Protein AF-A0A0D9V4K3-F1 (afdb_monomer_lite)

Foldseek 3Di:
DPDDPPQQALVVLVVCLVVLLQDLVVLVVVLVVLVVVLVVLVVVLVVLVVVVVVLVVVLVVVLPDDDDPVVNVVVVVVSVVVVVVSVVVNVVSVVSNVRSVSNNVVSVVSSVSNVVVVVCVVCVVVVVVVVVVVVLVVVVVVCVVVVDDDPVVVVVVVVVVVVVVVD

Sequence (167 aa):
MADNPNPLRFRDVIRNAFHLMNNADDARILLAAADQNVRVIDARMEQLATDVGDLRHELHEVMNAPMSEEEREAQRLMFLEILADLDAEHDLCLEQRRRLMNAIVPLIGFAIVAITKRALWRYVPIAFRTFAVGAAGVVIYNESRRGAVPLSRNLLMVLTRLALYFL

pLDDT: mean 77.78, std 14.64, range [33.41, 93.88]

Structure (mmCIF, N/CA/C/O backbone):
data_AF-A0A0D9V4K3-F1
#
_entry.id   AF-A0A0D9V4K3-F1
#
loop_
_atom_site.group_PDB
_atom_site.id
_atom_site.type_symbol
_atom_site.label_atom_id
_atom_site.label_alt_id
_atom_site.label_comp_id
_atom_site.label_asym_id
_atom_site.label_entity_id
_atom_site.label_seq_id
_atom_site.pdbx_PDB_ins_code
_atom_site.Cartn_x
_atom_site.Cartn_y
_atom_site.Cartn_z
_atom_site.occupancy
_atom_site.B_iso_or_equiv
_atom_site.auth_seq_id
_atom_site.auth_comp_id
_atom_site.auth_asym_id
_atom_site.auth_atom_id
_atom_site.pdbx_PDB_model_num
ATOM 1 N N . MET A 1 1 ? -16.855 -12.920 1.790 1.00 33.41 1 MET A N 1
ATOM 2 C CA . MET A 1 1 ? -15.424 -13.280 1.871 1.00 33.41 1 MET A CA 1
ATOM 3 C C . MET A 1 1 ? -14.762 -12.822 0.586 1.00 33.41 1 MET A C 1
ATOM 5 O O . MET A 1 1 ? -14.780 -13.552 -0.394 1.00 33.41 1 MET A O 1
ATOM 9 N N . ALA A 1 2 ? -14.318 -11.566 0.550 1.00 35.69 2 ALA A N 1
ATOM 10 C CA . ALA A 1 2 ? -13.529 -11.068 -0.567 1.00 35.69 2 ALA A CA 1
ATOM 11 C C . ALA A 1 2 ? -12.110 -11.625 -0.420 1.00 35.69 2 ALA A C 1
ATOM 13 O O . ALA A 1 2 ? -11.536 -11.587 0.668 1.00 35.69 2 ALA A O 1
ATOM 14 N N . ASP A 1 3 ? -11.629 -12.204 -1.511 1.00 40.25 3 ASP A N 1
ATOM 15 C CA . ASP A 1 3 ? -10.287 -12.724 -1.728 1.00 40.25 3 ASP A CA 1
ATOM 16 C C . ASP A 1 3 ? -9.259 -11.723 -1.180 1.00 40.25 3 ASP A C 1
ATOM 18 O O . ASP A 1 3 ? -9.184 -10.592 -1.655 1.00 40.25 3 ASP A O 1
ATOM 22 N N . ASN A 1 4 ? -8.544 -12.087 -0.114 1.00 38.19 4 ASN A N 1
ATOM 23 C CA . ASN A 1 4 ? -7.485 -11.255 0.449 1.00 38.19 4 ASN A CA 1
ATOM 24 C C . ASN A 1 4 ? -6.302 -11.346 -0.527 1.00 38.19 4 ASN A C 1
ATOM 26 O O . ASN A 1 4 ? -5.683 -12.415 -0.595 1.00 38.19 4 ASN A O 1
ATOM 30 N N . PRO A 1 5 ? -5.995 -10.297 -1.317 1.00 47.69 5 PRO A N 1
ATOM 31 C CA . PRO A 1 5 ? -4.868 -10.332 -2.230 1.00 47.69 5 PRO A CA 1
ATOM 32 C C . PRO A 1 5 ? -3.615 -10.485 -1.378 1.00 47.69 5 PRO A C 1
ATOM 34 O O . PRO A 1 5 ? -3.217 -9.568 -0.665 1.00 47.69 5 PRO A O 1
ATOM 37 N N . ASN A 1 6 ? -3.049 -11.690 -1.423 1.00 53.22 6 ASN A N 1
ATOM 38 C CA . ASN A 1 6 ? -1.893 -12.137 -0.658 1.00 53.22 6 ASN A CA 1
ATOM 39 C C . ASN A 1 6 ? -0.931 -10.957 -0.396 1.00 53.22 6 ASN A C 1
ATOM 41 O O . ASN A 1 6 ? -0.366 -10.425 -1.359 1.00 53.22 6 ASN A O 1
ATOM 45 N N . PRO A 1 7 ? -0.805 -10.467 0.855 1.00 59.59 7 PRO A N 1
ATOM 46 C CA . PRO A 1 7 ? -0.199 -9.169 1.106 1.00 59.59 7 PRO A CA 1
ATOM 47 C C . PRO A 1 7 ? 1.246 -9.203 0.631 1.00 59.59 7 PRO A C 1
ATOM 49 O O . PRO A 1 7 ? 2.024 -10.046 1.076 1.00 59.59 7 PRO A O 1
ATOM 52 N N . LEU A 1 8 ? 1.590 -8.301 -0.289 1.00 69.38 8 LEU A N 1
ATOM 53 C CA . LEU A 1 8 ? 2.918 -8.184 -0.884 1.00 69.38 8 LEU A CA 1
ATOM 54 C C . LEU A 1 8 ? 3.968 -8.059 0.231 1.00 69.38 8 LEU A C 1
ATOM 56 O O . LEU A 1 8 ? 4.113 -7.011 0.862 1.00 69.38 8 LEU A O 1
ATOM 60 N N . ARG A 1 9 ? 4.687 -9.151 0.517 1.00 76.88 9 ARG A N 1
ATOM 61 C CA . ARG A 1 9 ? 5.696 -9.165 1.580 1.00 76.88 9 ARG A CA 1
ATOM 62 C C . ARG A 1 9 ? 7.020 -8.681 1.025 1.00 76.88 9 ARG A C 1
ATOM 64 O O . ARG A 1 9 ? 7.482 -9.154 -0.011 1.00 76.88 9 ARG A O 1
ATOM 71 N N . PHE A 1 10 ? 7.699 -7.837 1.796 1.00 75.25 10 PHE A N 1
ATOM 72 C CA . PHE A 1 10 ? 9.056 -7.378 1.492 1.00 75.25 10 PHE A CA 1
ATOM 73 C C . PHE A 1 10 ? 9.999 -8.531 1.107 1.00 75.25 10 PHE A C 1
ATOM 75 O O . PHE A 1 10 ? 10.721 -8.450 0.118 1.00 75.25 10 PHE A O 1
ATOM 82 N N . ARG A 1 11 ? 9.940 -9.656 1.834 1.00 76.56 11 ARG A N 1
ATOM 83 C CA . ARG A 1 11 ? 10.768 -10.840 1.554 1.00 76.56 11 ARG A CA 1
ATOM 84 C C . ARG A 1 11 ? 10.544 -11.409 0.150 1.00 76.56 11 ARG A C 1
ATOM 86 O O . ARG A 1 11 ? 11.508 -11.851 -0.470 1.00 76.56 11 ARG A O 1
ATOM 93 N N . ASP A 1 12 ? 9.310 -11.403 -0.338 1.00 79.38 12 ASP A N 1
ATOM 94 C CA . ASP A 1 12 ? 8.964 -11.959 -1.648 1.00 79.38 12 ASP A CA 1
ATOM 95 C C . ASP A 1 12 ? 9.400 -11.014 -2.775 1.00 79.38 12 ASP A C 1
ATOM 97 O O . ASP A 1 12 ? 9.929 -11.468 -3.790 1.00 79.38 12 ASP A O 1
ATOM 101 N N . VAL A 1 13 ? 9.307 -9.697 -2.547 1.00 80.31 13 VAL A N 1
ATOM 102 C CA . VAL A 1 13 ? 9.856 -8.667 -3.449 1.00 80.31 13 VAL A CA 1
ATOM 103 C C . VAL A 1 13 ? 11.368 -8.820 -3.598 1.00 80.31 13 VAL A C 1
ATOM 105 O O . VAL A 1 13 ? 11.882 -8.829 -4.714 1.00 80.31 13 VAL A O 1
ATOM 108 N N . ILE A 1 14 ? 12.086 -9.001 -2.486 1.00 80.19 14 ILE A N 1
ATOM 109 C CA . ILE A 1 14 ? 13.540 -9.199 -2.507 1.00 80.19 14 ILE A CA 1
ATOM 110 C C . ILE A 1 14 ? 13.918 -10.540 -3.144 1.00 80.19 14 ILE A C 1
ATOM 112 O O . ILE A 1 14 ? 14.840 -10.589 -3.955 1.00 80.19 14 ILE A O 1
ATOM 116 N N . ARG A 1 15 ? 13.197 -11.626 -2.835 1.00 84.19 15 ARG A N 1
ATOM 117 C CA . ARG A 1 15 ? 13.443 -12.947 -3.441 1.00 84.19 15 ARG A CA 1
ATOM 118 C C . ARG A 1 15 ? 13.348 -12.894 -4.966 1.00 84.19 15 ARG A C 1
ATOM 120 O O . ARG A 1 15 ? 14.161 -13.511 -5.647 1.00 84.19 15 ARG A O 1
ATOM 127 N N . ASN A 1 16 ? 12.390 -12.132 -5.487 1.00 84.31 16 ASN A N 1
ATOM 128 C CA . ASN A 1 16 ? 12.142 -12.012 -6.920 1.00 84.31 16 ASN A CA 1
ATOM 129 C C . ASN A 1 16 ? 12.853 -10.810 -7.563 1.00 84.31 16 ASN A C 1
ATOM 131 O O . ASN A 1 16 ? 12.605 -10.519 -8.732 1.00 84.31 16 ASN A O 1
ATOM 135 N N . ALA A 1 17 ? 13.759 -10.131 -6.848 1.00 80.75 17 ALA A N 1
ATOM 136 C CA . ALA A 1 17 ? 14.413 -8.902 -7.301 1.00 80.75 17 ALA A CA 1
ATOM 137 C C . ALA A 1 17 ? 15.017 -9.026 -8.708 1.00 80.75 17 ALA A C 1
ATOM 139 O O . ALA A 1 17 ? 14.752 -8.197 -9.575 1.00 80.75 17 ALA A O 1
ATOM 140 N N . PHE A 1 18 ? 15.768 -10.100 -8.974 1.00 80.81 18 PHE A N 1
ATOM 141 C CA . PHE A 1 18 ? 16.391 -10.315 -10.283 1.00 80.81 18 PHE A CA 1
ATOM 142 C C . PHE A 1 18 ? 15.359 -10.471 -11.407 1.00 80.81 18 PHE A C 1
ATOM 144 O O . PHE A 1 18 ? 15.551 -9.947 -12.501 1.00 80.81 18 PHE A O 1
ATOM 151 N N . HIS A 1 19 ? 14.248 -11.160 -11.145 1.00 84.94 19 HIS A N 1
ATOM 152 C CA . HIS A 1 19 ? 13.162 -11.304 -12.113 1.00 84.94 19 HIS A CA 1
ATOM 153 C C . HIS A 1 19 ? 12.507 -9.950 -12.404 1.00 84.94 19 HIS A C 1
ATOM 155 O O . HIS A 1 19 ? 12.379 -9.553 -13.560 1.00 84.94 19 HIS A O 1
ATOM 161 N N . LEU A 1 20 ? 12.184 -9.195 -11.353 1.00 83.94 20 LEU A N 1
ATOM 162 C CA . LEU A 1 20 ? 11.525 -7.891 -11.449 1.00 83.94 20 LEU A CA 1
ATOM 163 C C . LEU A 1 20 ? 12.401 -6.835 -12.133 1.00 83.94 20 LEU A C 1
ATOM 165 O O . LEU A 1 20 ? 11.903 -6.032 -12.913 1.00 83.94 20 LEU A O 1
ATOM 169 N N . MET A 1 21 ? 13.716 -6.870 -11.914 1.00 81.81 21 MET A N 1
ATOM 170 C CA . MET A 1 21 ? 14.673 -6.004 -12.616 1.00 81.81 21 MET A CA 1
ATOM 171 C C . MET A 1 21 ? 14.799 -6.328 -14.111 1.00 81.81 21 MET A C 1
ATOM 173 O O . MET A 1 21 ? 15.287 -5.500 -14.881 1.00 81.81 21 MET A O 1
ATOM 177 N N . ASN A 1 22 ? 14.406 -7.532 -14.530 1.00 81.44 22 ASN A N 1
ATOM 178 C CA . ASN A 1 22 ? 14.450 -7.958 -15.925 1.00 81.44 22 ASN A CA 1
ATOM 179 C C . ASN A 1 22 ? 13.090 -7.851 -16.623 1.00 81.44 22 ASN A C 1
ATOM 181 O O . ASN A 1 22 ? 13.064 -7.726 -17.847 1.00 81.44 22 ASN A O 1
ATOM 185 N N . ASN A 1 23 ? 11.986 -7.846 -15.870 1.00 85.00 23 ASN A N 1
ATOM 186 C CA . ASN A 1 23 ? 10.638 -7.713 -16.404 1.00 85.00 23 ASN A CA 1
ATOM 187 C C . ASN A 1 23 ? 9.910 -6.489 -15.826 1.00 85.00 23 ASN A C 1
ATOM 189 O O . ASN A 1 23 ? 9.331 -6.523 -14.740 1.00 85.00 23 ASN A O 1
ATOM 193 N N . ALA A 1 24 ? 9.913 -5.401 -16.601 1.00 81.75 24 ALA A N 1
ATOM 194 C CA . ALA A 1 24 ? 9.256 -4.150 -16.228 1.00 81.75 24 ALA A CA 1
ATOM 195 C C . ALA A 1 24 ? 7.728 -4.282 -16.109 1.00 81.75 24 ALA A C 1
ATOM 197 O O . ALA A 1 24 ? 7.110 -3.517 -15.370 1.00 81.75 24 ALA A O 1
ATOM 198 N N . ASP A 1 25 ? 7.123 -5.221 -16.839 1.00 84.56 25 ASP A N 1
ATOM 199 C CA . ASP A 1 25 ? 5.672 -5.392 -16.857 1.00 84.56 25 ASP A CA 1
ATOM 200 C C . ASP A 1 25 ? 5.198 -6.092 -15.569 1.00 84.56 25 ASP A C 1
ATOM 202 O O . ASP A 1 25 ? 4.254 -5.622 -14.935 1.00 84.56 25 ASP A O 1
ATOM 206 N N . ASP A 1 26 ? 5.941 -7.084 -15.070 1.00 84.69 26 ASP A N 1
ATOM 207 C CA . ASP A 1 26 ? 5.655 -7.709 -13.767 1.00 84.69 26 ASP A CA 1
ATOM 208 C C . ASP A 1 26 ? 5.844 -6.736 -12.602 1.00 84.69 26 ASP A C 1
ATOM 210 O O . ASP A 1 26 ? 5.031 -6.694 -11.678 1.00 84.69 26 ASP A O 1
ATOM 214 N N . ALA A 1 27 ? 6.898 -5.913 -12.650 1.00 81.56 27 ALA A N 1
ATOM 215 C CA . ALA A 1 27 ? 7.117 -4.884 -11.639 1.00 81.56 27 ALA A CA 1
ATOM 216 C C . ALA A 1 27 ? 5.952 -3.877 -11.607 1.00 81.56 27 ALA A C 1
ATOM 218 O O . ALA A 1 27 ? 5.500 -3.489 -10.532 1.00 81.56 27 ALA A O 1
ATOM 219 N N . ARG A 1 28 ? 5.406 -3.498 -12.771 1.00 82.69 28 ARG A N 1
ATOM 220 C CA . ARG A 1 28 ? 4.216 -2.634 -12.858 1.00 82.69 28 ARG A CA 1
ATOM 221 C C . ARG A 1 28 ? 2.965 -3.291 -12.289 1.00 82.69 28 ARG A C 1
ATOM 223 O O . ARG A 1 28 ? 2.236 -2.626 -11.560 1.00 82.69 28 ARG A O 1
ATOM 230 N N . ILE A 1 29 ? 2.724 -4.565 -12.598 1.00 86.25 29 ILE A N 1
ATOM 231 C CA . ILE A 1 29 ? 1.570 -5.310 -12.075 1.00 86.25 29 ILE A CA 1
ATOM 232 C C . ILE A 1 29 ? 1.626 -5.364 -10.545 1.00 86.25 29 ILE A C 1
ATOM 234 O O . ILE A 1 29 ? 0.636 -5.062 -9.881 1.00 86.25 29 ILE A O 1
ATOM 238 N N . LEU A 1 30 ? 2.795 -5.673 -9.974 1.00 85.56 30 LEU A N 1
ATOM 239 C CA . LEU A 1 30 ? 2.961 -5.708 -8.521 1.00 85.56 30 LEU A CA 1
ATOM 240 C C . LEU A 1 30 ? 2.832 -4.323 -7.874 1.00 85.56 30 LEU A C 1
ATOM 242 O O . LEU A 1 30 ? 2.256 -4.229 -6.794 1.00 85.56 30 LEU A O 1
ATOM 246 N N . LEU A 1 31 ? 3.317 -3.250 -8.515 1.00 85.50 31 LEU A N 1
ATOM 247 C CA . LEU A 1 31 ? 3.091 -1.881 -8.031 1.00 85.50 31 LEU A CA 1
ATOM 248 C C . LEU A 1 31 ? 1.602 -1.516 -8.029 1.00 85.50 31 LEU A C 1
ATOM 250 O O . LEU A 1 31 ? 1.136 -0.915 -7.068 1.00 85.50 31 LEU A O 1
ATOM 254 N N . ALA A 1 32 ? 0.855 -1.890 -9.070 1.00 86.31 32 ALA A N 1
ATOM 255 C CA . ALA A 1 32 ? -0.580 -1.619 -9.149 1.00 86.31 32 ALA A CA 1
ATOM 256 C C . ALA A 1 32 ? -1.367 -2.380 -8.069 1.00 86.31 32 ALA A C 1
ATOM 258 O O . ALA A 1 32 ? -2.230 -1.803 -7.412 1.00 86.31 32 ALA A O 1
ATOM 259 N N . ALA A 1 33 ? -1.024 -3.650 -7.833 1.00 85.44 33 ALA A N 1
ATOM 260 C CA . ALA A 1 33 ? -1.602 -4.429 -6.741 1.00 85.44 33 ALA A CA 1
ATOM 261 C C . ALA A 1 33 ? -1.252 -3.832 -5.366 1.00 85.44 33 ALA A C 1
ATOM 263 O O . ALA A 1 33 ? -2.099 -3.763 -4.478 1.00 85.44 33 ALA A O 1
ATOM 264 N N . ALA A 1 34 ? -0.014 -3.359 -5.191 1.00 85.31 34 ALA A N 1
ATOM 265 C CA . ALA A 1 34 ? 0.400 -2.696 -3.963 1.00 85.31 34 ALA A CA 1
ATOM 266 C C . ALA A 1 34 ? -0.368 -1.383 -3.724 1.00 85.31 34 ALA A C 1
ATOM 268 O O . ALA A 1 34 ? -0.821 -1.161 -2.605 1.00 85.31 34 ALA A O 1
ATOM 269 N N . ASP A 1 35 ? -0.569 -0.557 -4.758 1.00 86.69 35 ASP A N 1
ATOM 270 C CA . ASP A 1 35 ? -1.384 0.668 -4.683 1.00 86.69 35 ASP A CA 1
ATOM 271 C C . ASP A 1 35 ? -2.828 0.356 -4.274 1.00 86.69 35 ASP A C 1
ATOM 273 O O . ASP A 1 35 ? -3.373 0.983 -3.367 1.00 86.69 35 ASP A O 1
ATOM 277 N N . GLN A 1 36 ? -3.431 -0.671 -4.879 1.00 88.25 36 GLN A N 1
ATOM 278 C CA . GLN A 1 36 ? -4.772 -1.115 -4.507 1.00 88.25 36 GLN A CA 1
ATOM 279 C C . GLN A 1 36 ? -4.841 -1.539 -3.035 1.00 88.25 36 GLN A C 1
ATOM 281 O O . GLN A 1 36 ? -5.769 -1.144 -2.331 1.00 88.25 36 GLN A O 1
ATOM 286 N N . ASN A 1 37 ? -3.853 -2.290 -2.546 1.00 85.75 37 ASN A N 1
ATOM 287 C CA . ASN A 1 37 ? -3.823 -2.710 -1.147 1.00 85.75 37 ASN A CA 1
ATOM 288 C C . ASN A 1 37 ? -3.653 -1.528 -0.185 1.00 85.75 37 ASN A C 1
ATOM 290 O O . ASN A 1 37 ? -4.285 -1.519 0.869 1.00 85.75 37 ASN A O 1
ATOM 294 N N . VAL A 1 38 ? -2.852 -0.516 -0.542 1.00 87.31 38 VAL A N 1
ATOM 295 C CA . VAL A 1 38 ? -2.757 0.724 0.246 1.00 87.31 38 VAL A CA 1
ATOM 296 C C . VAL A 1 38 ? -4.121 1.403 0.331 1.00 87.31 38 VAL A C 1
ATOM 298 O O . VAL A 1 38 ? -4.549 1.734 1.430 1.00 87.31 38 VAL A O 1
ATOM 301 N N . ARG A 1 39 ? -4.849 1.527 -0.787 1.00 88.94 39 ARG A N 1
ATOM 302 C CA . ARG A 1 39 ? -6.194 2.132 -0.793 1.00 88.94 39 ARG A CA 1
ATOM 303 C C . ARG A 1 39 ? -7.196 1.373 0.068 1.00 88.94 39 ARG A C 1
ATOM 305 O O . ARG A 1 39 ? -8.021 1.999 0.720 1.00 88.94 39 ARG A O 1
ATOM 312 N N . VAL A 1 40 ? -7.136 0.041 0.074 1.00 90.44 40 VAL A N 1
ATOM 313 C CA . VAL A 1 40 ? -7.999 -0.786 0.934 1.00 90.44 40 VAL A CA 1
ATOM 314 C C . VAL A 1 40 ? -7.695 -0.531 2.411 1.00 90.44 40 VAL A C 1
ATOM 316 O O . VAL A 1 40 ? -8.624 -0.372 3.198 1.00 90.44 40 VAL A O 1
ATOM 319 N N . ILE A 1 41 ? -6.415 -0.450 2.788 1.00 89.06 41 ILE A N 1
ATOM 320 C CA . ILE A 1 41 ? -6.020 -0.154 4.172 1.00 89.06 41 ILE A CA 1
ATOM 321 C C . ILE A 1 41 ? -6.424 1.273 4.560 1.00 89.06 41 ILE A C 1
ATOM 323 O O . ILE A 1 41 ? -6.967 1.473 5.642 1.00 89.06 41 ILE A O 1
ATOM 327 N N . ASP A 1 42 ? -6.207 2.253 3.681 1.00 89.31 42 ASP A N 1
ATOM 328 C CA . ASP A 1 42 ? -6.600 3.644 3.922 1.00 89.31 42 ASP A CA 1
ATOM 329 C C . ASP A 1 42 ? -8.128 3.763 4.100 1.00 89.31 42 ASP A C 1
ATOM 331 O O . ASP A 1 42 ? -8.580 4.400 5.049 1.00 89.31 42 ASP A O 1
ATOM 335 N N . ALA A 1 43 ? -8.924 3.061 3.283 1.00 92.12 43 ALA A N 1
ATOM 336 C CA . ALA A 1 43 ? -10.378 2.998 3.446 1.00 92.12 43 ALA A CA 1
ATOM 337 C C . ALA A 1 43 ? -10.801 2.320 4.762 1.00 92.12 43 ALA A C 1
ATOM 339 O O . ALA A 1 43 ? -11.752 2.763 5.403 1.00 92.12 43 ALA A O 1
ATOM 340 N N . ARG A 1 44 ? -10.097 1.265 5.204 1.00 91.50 44 ARG A N 1
ATOM 341 C CA . ARG A 1 44 ? -10.375 0.627 6.503 1.00 91.50 44 ARG A CA 1
ATOM 342 C C . ARG A 1 44 ? -10.048 1.559 7.669 1.00 91.50 44 ARG A C 1
ATOM 344 O O . ARG A 1 44 ? -10.817 1.612 8.620 1.00 91.50 44 ARG A O 1
ATOM 351 N N . MET A 1 45 ? -8.954 2.317 7.594 1.00 89.62 45 MET A N 1
ATOM 352 C CA . MET A 1 45 ? -8.621 3.321 8.612 1.00 89.62 45 MET A CA 1
ATOM 353 C C . MET A 1 45 ? -9.664 4.446 8.677 1.00 89.62 45 MET A C 1
ATOM 355 O O . MET A 1 45 ? -9.985 4.906 9.768 1.00 89.62 45 MET A O 1
ATOM 359 N N . GLU A 1 46 ? -10.214 4.869 7.537 1.00 92.88 46 GLU A N 1
ATOM 360 C CA . GLU A 1 46 ? -11.301 5.858 7.484 1.00 92.88 46 GLU A CA 1
ATOM 361 C C . GLU A 1 46 ? -12.607 5.319 8.091 1.00 92.88 46 GLU A C 1
ATOM 363 O O . GLU A 1 46 ? -13.283 6.026 8.841 1.00 92.88 46 GLU A O 1
ATOM 368 N N . GLN A 1 47 ? -12.931 4.047 7.836 1.00 93.50 47 GLN A N 1
ATOM 369 C CA . GLN A 1 47 ? -14.048 3.367 8.499 1.00 93.50 47 GLN A CA 1
ATOM 370 C C . GLN A 1 47 ? -13.847 3.308 10.012 1.00 93.50 47 GLN A C 1
ATOM 372 O O . GLN A 1 47 ? -14.723 3.744 10.743 1.00 93.50 47 GLN A O 1
ATOM 377 N N . LEU A 1 48 ? -12.674 2.876 10.485 1.00 92.56 48 LEU A N 1
ATOM 378 C CA . LEU A 1 48 ? -12.368 2.834 11.919 1.00 92.56 48 LEU A CA 1
ATOM 379 C C . LEU A 1 48 ? -12.492 4.213 12.580 1.00 92.56 48 LEU A C 1
ATOM 381 O O . LEU A 1 48 ? -13.012 4.326 13.685 1.00 92.56 48 LEU A O 1
ATOM 385 N N . ALA A 1 49 ? -12.055 5.278 11.903 1.00 90.12 49 ALA A N 1
ATOM 386 C CA . ALA A 1 49 ? -12.215 6.639 12.412 1.00 90.12 49 ALA A CA 1
ATOM 387 C C . ALA A 1 49 ? -13.695 7.050 12.528 1.00 90.12 49 ALA A C 1
ATOM 389 O O . ALA A 1 49 ? -14.058 7.779 13.453 1.00 90.12 49 ALA A O 1
ATOM 390 N N . THR A 1 50 ? -14.536 6.571 11.607 1.00 93.88 50 THR A N 1
ATOM 391 C CA . THR A 1 50 ? -15.992 6.770 11.636 1.00 93.88 50 THR A CA 1
ATOM 392 C C . THR A 1 50 ? -16.616 5.980 12.783 1.00 93.88 50 THR A C 1
ATOM 394 O O . THR A 1 50 ? -17.310 6.572 13.602 1.00 93.88 50 THR A O 1
ATOM 397 N N . ASP A 1 51 ? -16.278 4.695 12.912 1.00 91.19 51 ASP A N 1
ATOM 398 C CA . ASP A 1 51 ? -16.771 3.804 13.967 1.00 91.19 51 ASP A CA 1
ATOM 399 C C . ASP A 1 51 ? -16.442 4.362 15.363 1.00 91.19 51 ASP A C 1
ATOM 401 O O . ASP A 1 51 ? -17.300 4.403 16.241 1.00 91.19 51 ASP A O 1
ATOM 405 N N . VAL A 1 52 ? -15.225 4.882 15.568 1.00 90.81 52 VAL A N 1
ATOM 406 C CA . VAL A 1 52 ? -14.835 5.562 16.818 1.00 90.81 52 VAL A CA 1
ATOM 407 C C . VAL A 1 52 ? -15.666 6.828 17.058 1.00 90.81 52 VAL A C 1
ATOM 409 O O . VAL A 1 52 ? -16.025 7.131 18.199 1.00 90.81 52 VAL A O 1
ATOM 412 N N . GLY A 1 53 ? -15.956 7.590 16.001 1.00 90.00 53 GLY A N 1
ATOM 413 C CA . GLY A 1 53 ? -16.801 8.781 16.067 1.00 90.00 53 GLY A CA 1
ATOM 414 C C . GLY A 1 53 ? -18.230 8.452 16.498 1.00 90.00 5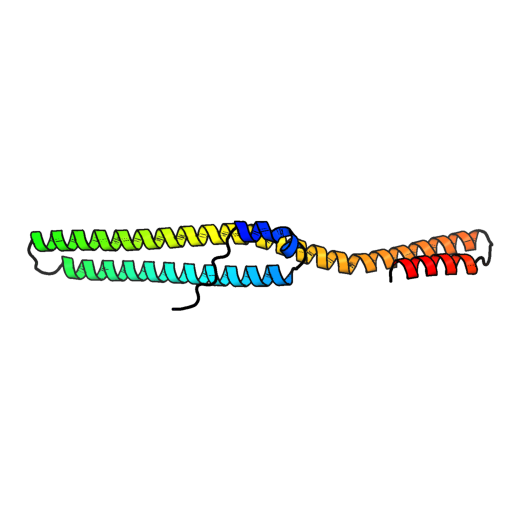3 GLY A C 1
ATOM 415 O O . GLY A 1 53 ? -18.738 9.072 17.437 1.00 90.00 53 GLY A O 1
ATOM 416 N N . ASP A 1 54 ? -18.829 7.447 15.864 1.00 91.25 54 ASP A N 1
ATOM 417 C CA . ASP A 1 54 ? -20.181 6.964 16.146 1.00 91.25 54 ASP A CA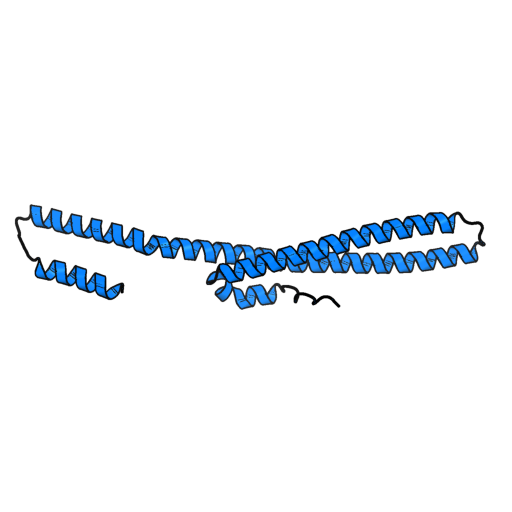 1
ATOM 418 C C . ASP A 1 54 ? -20.273 6.388 17.560 1.00 91.25 54 ASP A C 1
ATOM 420 O O . ASP A 1 54 ? -21.140 6.792 18.335 1.00 91.25 54 ASP A O 1
ATOM 424 N N . LEU A 1 55 ? -19.311 5.548 17.954 1.00 89.94 55 LEU A N 1
ATOM 425 C CA . LEU A 1 55 ? -19.239 4.983 19.299 1.00 89.94 55 LEU A CA 1
ATOM 426 C C . LEU A 1 55 ? -19.145 6.097 20.353 1.00 89.94 55 LEU A C 1
ATOM 428 O O . LEU A 1 55 ? -19.854 6.089 21.357 1.00 89.94 55 LEU A O 1
ATOM 432 N N . ARG A 1 56 ? -18.296 7.108 20.127 1.00 88.88 56 ARG A N 1
ATOM 433 C CA . ARG A 1 56 ? -18.162 8.254 21.039 1.00 88.88 56 ARG A CA 1
ATOM 434 C C . ARG A 1 56 ? -19.449 9.073 21.133 1.00 88.88 56 ARG A C 1
ATOM 436 O O . ARG A 1 56 ? -19.736 9.612 22.205 1.00 88.88 56 ARG A O 1
ATOM 443 N N . HIS A 1 57 ? -20.190 9.196 20.035 1.00 91.12 57 HIS A N 1
ATOM 444 C CA . HIS A 1 57 ? -21.488 9.856 20.026 1.00 91.12 57 HIS A CA 1
ATOM 445 C C . HIS A 1 57 ? -22.518 9.057 20.833 1.00 91.12 57 HIS A C 1
ATOM 447 O O . HIS A 1 57 ? -23.127 9.617 21.743 1.00 91.12 57 HIS A O 1
ATOM 453 N N . GLU A 1 58 ? -22.621 7.750 20.592 1.00 88.81 58 GLU A N 1
ATOM 454 C CA . GLU A 1 58 ? -23.507 6.843 21.327 1.00 88.81 58 GLU A CA 1
ATOM 455 C C . GLU A 1 58 ? -23.192 6.843 22.828 1.00 88.81 58 GLU A C 1
ATOM 457 O O . GLU A 1 58 ? -24.088 7.011 23.653 1.00 88.81 58 GLU A O 1
ATOM 462 N N . LEU A 1 59 ? -21.911 6.776 23.207 1.00 87.19 59 LEU A N 1
ATOM 463 C CA . LEU A 1 59 ? -21.509 6.902 24.608 1.00 87.19 59 LEU A CA 1
ATOM 464 C C . LEU A 1 59 ? -21.982 8.222 25.209 1.00 87.19 59 LEU A C 1
ATOM 466 O O . LEU A 1 59 ? -22.423 8.245 26.354 1.00 87.19 59 LEU A O 1
ATOM 470 N N . HIS A 1 60 ? -21.856 9.330 24.481 1.00 88.38 60 HIS A N 1
ATOM 471 C CA . HIS A 1 60 ? -22.296 10.620 24.993 1.00 88.38 60 HIS A CA 1
ATOM 472 C C . HIS A 1 60 ? -23.803 10.627 25.272 1.00 88.38 60 HIS A C 1
ATOM 474 O O . HIS A 1 60 ? -24.219 11.122 26.318 1.00 88.38 60 HIS A O 1
ATOM 480 N N . GLU A 1 61 ? -24.614 10.051 24.384 1.00 89.56 61 GLU A N 1
ATOM 481 C CA . GLU A 1 61 ? -26.058 9.917 24.599 1.00 89.56 61 GLU A CA 1
ATOM 482 C C . GLU A 1 61 ? -26.375 9.030 25.807 1.00 89.56 61 GLU A C 1
ATOM 484 O O . GLU A 1 61 ? -27.141 9.423 26.688 1.00 89.56 61 GLU A O 1
ATOM 489 N N . VAL A 1 62 ? -25.725 7.869 25.887 1.00 87.31 62 VAL A N 1
ATOM 490 C CA . VAL A 1 62 ? -25.935 6.879 26.944 1.00 87.31 62 VAL A CA 1
ATOM 491 C C . VAL A 1 62 ? -25.505 7.417 28.316 1.00 87.31 62 VAL A C 1
ATOM 493 O O . VAL A 1 62 ? -26.248 7.302 29.287 1.00 87.31 62 VAL A O 1
ATOM 496 N N . MET A 1 63 ? -24.353 8.084 28.404 1.00 85.44 63 MET A N 1
ATOM 497 C CA . MET A 1 63 ? -23.830 8.647 29.657 1.00 85.44 63 MET A CA 1
ATOM 498 C C . MET A 1 63 ? -24.655 9.827 30.187 1.00 85.44 63 MET A C 1
ATOM 500 O O . MET A 1 63 ? -24.598 10.122 31.383 1.00 85.44 63 MET A O 1
ATOM 504 N N . ASN A 1 64 ? -25.400 10.509 29.312 1.00 87.38 64 ASN A N 1
ATOM 505 C CA . ASN A 1 64 ? -26.308 11.595 29.681 1.00 87.38 64 ASN A CA 1
ATOM 506 C C . ASN A 1 64 ? -27.710 11.095 30.074 1.00 87.38 64 ASN A C 1
ATOM 508 O O . ASN A 1 64 ? -28.523 11.886 30.563 1.00 87.38 64 ASN A O 1
ATOM 512 N N . ALA A 1 65 ? -28.014 9.810 29.874 1.00 87.94 65 ALA A N 1
ATOM 513 C CA . ALA A 1 65 ? -29.274 9.222 30.302 1.00 87.94 65 ALA A CA 1
ATOM 514 C C . ALA A 1 65 ? -29.338 9.094 31.840 1.00 87.94 65 ALA A C 1
ATOM 516 O O . ALA A 1 65 ? -28.312 8.930 32.511 1.00 87.94 65 ALA A O 1
ATOM 517 N N . PRO A 1 66 ? -30.540 9.166 32.442 1.00 87.00 66 PRO A N 1
ATOM 518 C CA . PRO A 1 66 ? -30.697 8.937 33.871 1.00 87.00 66 PRO A CA 1
ATOM 519 C C . PRO A 1 66 ? -30.391 7.471 34.195 1.00 87.00 66 PRO A C 1
ATOM 521 O O . PRO A 1 66 ? -31.130 6.573 33.799 1.00 87.00 66 PRO A O 1
ATOM 524 N N . MET A 1 67 ? -29.305 7.246 34.929 1.00 90.88 67 MET A N 1
ATOM 525 C CA . MET A 1 67 ? -28.821 5.915 35.289 1.00 90.88 67 MET A CA 1
ATOM 526 C C . MET A 1 67 ? -28.135 5.911 36.657 1.00 90.88 67 MET A C 1
ATOM 528 O O . MET A 1 67 ? -27.657 6.955 37.126 1.00 90.88 67 MET A O 1
ATOM 532 N N . SER A 1 68 ? -28.084 4.737 37.287 1.00 92.31 68 SER A N 1
ATOM 533 C CA . SER A 1 68 ? -27.355 4.540 38.541 1.00 92.31 68 SER A CA 1
ATOM 534 C C . SER A 1 68 ? -25.838 4.610 38.330 1.00 92.31 68 SER A C 1
ATOM 536 O O . SER A 1 68 ? -25.329 4.504 37.213 1.00 92.31 68 SER A O 1
ATOM 538 N N . GLU A 1 69 ? -25.094 4.830 39.412 1.00 88.50 69 GLU A N 1
ATOM 539 C CA . GLU A 1 69 ? -23.633 4.939 39.358 1.00 88.50 69 GLU A CA 1
ATOM 540 C C . GLU A 1 69 ? -22.968 3.608 38.970 1.00 88.50 69 GLU A C 1
ATOM 542 O O . GLU A 1 69 ? -22.056 3.606 38.147 1.00 88.50 69 GLU A O 1
ATOM 547 N N . GLU A 1 70 ? -23.504 2.479 39.446 1.00 90.56 70 GLU A N 1
ATOM 548 C CA . GLU A 1 70 ? -23.036 1.133 39.083 1.00 90.56 70 GLU A CA 1
ATOM 549 C C . GLU A 1 70 ? -23.241 0.833 37.588 1.00 90.56 70 GLU A C 1
ATOM 551 O O . GLU A 1 70 ? -22.332 0.342 36.917 1.00 90.56 70 GLU A O 1
ATOM 556 N N . GLU A 1 71 ? -24.405 1.182 37.027 1.00 88.81 71 GLU A N 1
ATOM 557 C CA . GLU A 1 71 ? -24.675 1.021 35.590 1.00 88.81 71 GLU A CA 1
ATOM 558 C C . GLU A 1 71 ? -23.751 1.906 34.743 1.00 88.81 71 GLU A C 1
ATOM 560 O O . GLU A 1 71 ? -23.283 1.487 33.682 1.00 88.81 71 GLU A O 1
ATOM 565 N N . ARG A 1 72 ? -23.455 3.122 35.221 1.00 88.31 72 ARG A N 1
ATOM 566 C CA . ARG A 1 72 ? -22.555 4.061 34.543 1.00 88.31 72 ARG A CA 1
ATOM 567 C C . ARG A 1 72 ? -21.123 3.536 34.508 1.00 88.31 72 ARG A C 1
ATOM 569 O O . ARG A 1 72 ? -20.457 3.632 33.478 1.00 88.31 72 ARG A O 1
ATOM 576 N N . GLU A 1 73 ? -20.639 2.978 35.613 1.00 89.12 73 GLU A N 1
ATOM 577 C CA . GLU A 1 73 ? -19.312 2.361 35.669 1.00 89.12 73 GLU A CA 1
ATOM 578 C C . GLU A 1 73 ? -19.223 1.114 34.783 1.00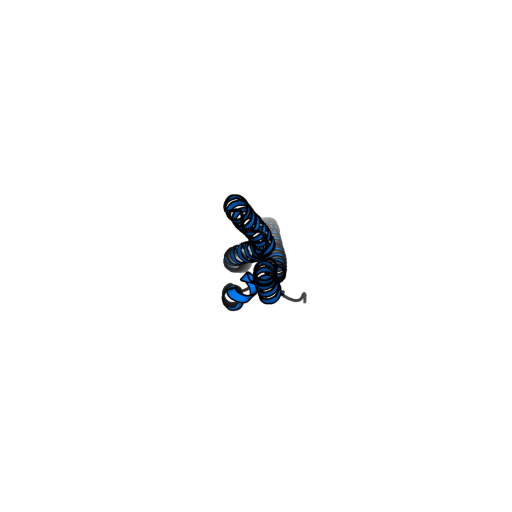 89.12 73 GLU A C 1
ATOM 580 O O . GLU A 1 73 ? -18.249 0.968 34.041 1.00 89.12 73 GLU A O 1
ATOM 585 N N . ALA A 1 74 ? -20.254 0.265 34.781 1.00 89.44 74 ALA A N 1
ATOM 586 C CA . ALA A 1 74 ? -20.310 -0.915 33.920 1.00 89.44 74 ALA A CA 1
ATOM 587 C C . ALA A 1 74 ? -20.261 -0.545 32.426 1.00 89.44 74 ALA A C 1
ATOM 589 O O . ALA A 1 74 ? -19.469 -1.113 31.670 1.00 89.44 74 ALA A O 1
ATOM 590 N N . GLN A 1 75 ? -21.043 0.451 32.000 1.00 88.12 75 GLN A N 1
ATOM 591 C CA . GLN A 1 75 ? -21.018 0.936 30.616 1.00 88.12 75 GLN A CA 1
ATOM 592 C C . GLN A 1 75 ? -19.690 1.600 30.249 1.00 88.12 75 GLN A C 1
ATOM 594 O O . GLN A 1 75 ? -19.188 1.411 29.142 1.00 88.12 75 GLN A O 1
ATOM 599 N N . ARG A 1 76 ? -19.078 2.335 31.184 1.00 86.62 76 ARG A N 1
ATOM 600 C CA . ARG A 1 76 ? -17.757 2.932 30.974 1.00 86.62 76 ARG A CA 1
ATOM 601 C C . ARG A 1 76 ? -16.682 1.869 30.749 1.00 86.62 76 ARG A C 1
ATOM 603 O O . ARG A 1 76 ? -15.837 2.054 29.878 1.00 86.62 76 ARG A O 1
ATOM 610 N N . LEU A 1 77 ? -16.702 0.777 31.514 1.00 90.75 77 LEU A N 1
ATOM 611 C CA . LEU A 1 77 ? -15.764 -0.336 31.343 1.00 90.75 77 LEU A CA 1
ATOM 612 C C . LEU A 1 77 ? -15.959 -1.037 29.996 1.00 90.75 77 LEU A C 1
ATOM 614 O O . LEU A 1 77 ? -14.981 -1.238 29.282 1.00 90.75 77 LEU A O 1
ATOM 618 N N . MET A 1 78 ? -17.208 -1.322 29.619 1.00 91.19 78 MET A N 1
ATOM 619 C CA . MET A 1 78 ? -17.534 -1.903 28.312 1.00 91.19 78 MET A CA 1
ATOM 620 C C . MET A 1 78 ? -17.023 -1.024 27.164 1.00 91.19 78 MET A C 1
ATOM 622 O O . MET A 1 78 ? -16.420 -1.508 26.213 1.00 91.19 78 MET A O 1
ATOM 626 N N . PHE A 1 79 ? -17.213 0.290 27.264 1.00 87.88 79 PHE A N 1
ATOM 627 C CA . PHE A 1 79 ? -16.747 1.222 26.244 1.00 87.88 79 PHE A CA 1
ATOM 628 C C . PHE A 1 79 ? -15.218 1.284 26.144 1.00 87.88 79 PHE A C 1
ATOM 630 O O . PHE A 1 79 ? -14.678 1.357 25.043 1.00 87.88 79 PHE A O 1
ATOM 637 N N . LEU A 1 80 ? -14.511 1.247 27.279 1.00 89.25 80 LEU A N 1
ATOM 638 C CA . LEU A 1 80 ? -13.047 1.191 27.287 1.00 89.25 80 LEU A CA 1
ATOM 639 C C . LEU A 1 80 ? -12.525 -0.082 26.617 1.00 89.25 80 LEU A C 1
ATOM 641 O O . LEU A 1 80 ? -11.508 -0.022 25.934 1.00 89.25 80 LEU A O 1
ATOM 645 N N . GLU A 1 81 ? -13.219 -1.206 26.787 1.00 93.50 81 GLU A N 1
ATOM 646 C CA . GLU A 1 81 ? -12.883 -2.458 26.108 1.00 93.50 81 GLU A CA 1
ATOM 647 C C . GLU A 1 81 ? -13.075 -2.343 24.589 1.00 93.50 81 GLU A C 1
ATOM 649 O O . GLU A 1 81 ? -12.166 -2.681 23.835 1.00 93.50 81 GLU A O 1
ATOM 654 N N . ILE A 1 82 ? -14.202 -1.782 24.136 1.00 92.12 82 ILE A N 1
ATOM 655 C CA . ILE A 1 82 ? -14.475 -1.589 22.701 1.00 92.12 82 ILE A CA 1
ATOM 656 C C . ILE A 1 82 ? -13.473 -0.614 22.071 1.00 92.12 82 ILE A C 1
ATOM 658 O O . ILE A 1 82 ? -12.958 -0.874 20.986 1.00 92.12 82 ILE A O 1
ATOM 662 N N . LEU A 1 83 ? -13.156 0.496 22.745 1.00 88.25 83 LEU A N 1
ATOM 663 C CA . LEU A 1 83 ? -12.132 1.421 22.260 1.00 88.25 83 LEU A CA 1
ATOM 664 C C . LEU A 1 83 ? -10.755 0.763 22.175 1.00 88.25 83 LEU A C 1
ATOM 666 O O . LEU A 1 83 ? -10.042 0.996 21.206 1.00 88.25 83 LEU A O 1
ATOM 670 N N . ALA A 1 84 ? -10.384 -0.059 23.160 1.00 90.94 84 ALA A N 1
ATOM 671 C CA . ALA A 1 84 ? -9.109 -0.767 23.134 1.00 90.94 84 ALA A CA 1
ATOM 672 C C . ALA A 1 84 ? -9.026 -1.761 21.962 1.00 90.94 84 ALA A C 1
ATOM 674 O O . ALA A 1 84 ? -7.958 -1.909 21.368 1.00 90.94 84 ALA A O 1
ATOM 675 N N . ASP A 1 85 ? -10.136 -2.414 21.610 1.00 93.81 85 ASP A N 1
ATOM 676 C CA . ASP A 1 85 ? -10.211 -3.302 20.445 1.00 93.81 85 ASP A CA 1
ATOM 677 C C . ASP A 1 85 ? -10.089 -2.521 19.123 1.00 93.81 85 ASP A C 1
ATOM 679 O O . ASP A 1 85 ? -9.299 -2.887 18.249 1.00 93.81 85 ASP A O 1
ATOM 683 N N . LEU A 1 86 ? -10.779 -1.380 19.005 1.00 90.81 86 LEU A N 1
ATOM 684 C CA . LEU A 1 86 ? -10.675 -0.489 17.842 1.00 90.81 86 LEU A CA 1
ATOM 685 C C . LEU A 1 86 ? -9.263 0.094 17.676 1.00 90.81 86 LEU A C 1
ATOM 687 O O . LEU A 1 86 ? -8.745 0.142 16.558 1.00 90.81 86 LEU A O 1
ATOM 691 N N . ASP A 1 87 ? -8.617 0.494 18.774 1.00 89.62 87 ASP A N 1
ATOM 692 C CA . ASP A 1 87 ? -7.226 0.958 18.771 1.00 89.62 87 ASP A CA 1
ATOM 693 C C . ASP A 1 87 ? -6.274 -0.163 18.326 1.00 89.62 87 ASP A C 1
ATOM 695 O O . ASP A 1 87 ? -5.387 0.062 17.496 1.00 89.62 87 ASP A O 1
ATOM 699 N N . ALA A 1 88 ? -6.484 -1.395 18.801 1.00 92.50 88 ALA A N 1
ATOM 700 C CA . ALA A 1 88 ? -5.702 -2.547 18.364 1.00 92.50 88 ALA A CA 1
ATOM 701 C C . ALA A 1 88 ? -5.880 -2.823 16.859 1.00 92.50 88 ALA A C 1
ATOM 703 O O . ALA A 1 88 ? -4.905 -3.123 16.161 1.00 92.50 88 ALA A O 1
ATOM 704 N N . GLU A 1 89 ? -7.098 -2.689 16.326 1.00 91.62 89 GLU A N 1
ATOM 705 C CA . GLU A 1 89 ? -7.347 -2.835 14.891 1.00 91.62 89 GLU A CA 1
ATOM 706 C C . GLU A 1 89 ? -6.691 -1.709 14.071 1.00 91.62 89 GLU A C 1
ATOM 708 O O . GLU A 1 89 ? -6.106 -1.960 13.007 1.00 91.62 89 GLU A O 1
ATOM 713 N N . HIS A 1 90 ? -6.717 -0.477 14.582 1.00 89.19 90 HIS A N 1
ATOM 714 C CA . HIS A 1 90 ? -6.037 0.661 13.972 1.00 89.19 90 HIS A CA 1
ATOM 715 C C . HIS A 1 90 ? -4.518 0.441 13.893 1.00 89.19 90 HIS A C 1
ATOM 717 O O . HIS A 1 90 ? -3.916 0.605 12.824 1.00 89.19 90 HIS A O 1
ATOM 723 N N . ASP A 1 91 ? -3.901 -0.014 14.983 1.00 91.31 91 ASP A N 1
ATOM 724 C CA . ASP A 1 91 ? -2.472 -0.332 15.037 1.00 91.31 91 ASP A CA 1
ATOM 725 C C . ASP A 1 91 ? -2.090 -1.443 14.050 1.00 91.31 91 ASP A C 1
ATOM 727 O O . ASP A 1 91 ? -1.062 -1.361 13.363 1.00 91.31 91 ASP A O 1
ATOM 731 N N . LEU A 1 92 ? -2.938 -2.468 13.911 1.00 90.62 92 LEU A N 1
ATOM 732 C CA . LEU A 1 92 ? -2.751 -3.517 12.911 1.00 90.62 92 LEU A CA 1
ATOM 733 C C . LEU A 1 92 ? -2.790 -2.954 11.485 1.00 90.62 92 LEU A C 1
ATOM 735 O O . LEU A 1 92 ? -1.942 -3.326 10.665 1.00 90.62 92 LEU A O 1
ATOM 739 N N . CYS A 1 93 ? -3.720 -2.046 11.185 1.00 89.81 93 CYS A N 1
ATOM 740 C CA . CYS A 1 93 ? -3.794 -1.381 9.883 1.00 89.81 93 CYS A CA 1
ATOM 741 C C . CYS A 1 93 ? -2.532 -0.555 9.598 1.00 89.81 93 CYS A C 1
ATOM 743 O O . CYS A 1 93 ? -1.953 -0.662 8.511 1.00 89.81 93 CYS A O 1
ATOM 745 N N . LEU A 1 94 ? -2.043 0.209 10.579 1.00 89.81 94 LEU A N 1
ATOM 746 C CA . LEU A 1 94 ? -0.806 0.985 10.451 1.00 89.81 94 LEU A CA 1
ATOM 747 C C . LEU A 1 94 ? 0.413 0.096 10.194 1.00 89.81 94 LEU A C 1
ATOM 749 O O . LEU A 1 94 ? 1.242 0.402 9.330 1.00 89.81 94 LEU A O 1
ATOM 753 N N . GLU A 1 95 ? 0.523 -1.021 10.906 1.00 90.75 95 GLU A N 1
ATOM 754 C CA . GLU A 1 95 ? 1.618 -1.970 10.730 1.00 90.75 95 GLU A CA 1
ATOM 755 C C . GLU A 1 95 ? 1.548 -2.665 9.360 1.00 90.75 95 GLU A C 1
ATOM 757 O O . GLU A 1 95 ? 2.569 -2.810 8.680 1.00 90.75 95 GLU A O 1
ATOM 762 N N . GLN A 1 96 ? 0.352 -3.031 8.889 1.00 87.75 96 GLN A N 1
ATOM 763 C CA . GLN A 1 96 ? 0.160 -3.554 7.533 1.00 87.75 96 GLN A CA 1
ATOM 764 C C . GLN A 1 96 ? 0.554 -2.526 6.471 1.00 87.75 96 GLN A C 1
ATOM 766 O O . GLN A 1 96 ? 1.318 -2.856 5.559 1.00 87.75 96 GLN A O 1
ATOM 771 N N . ARG A 1 97 ? 0.121 -1.270 6.623 1.00 88.38 97 ARG A N 1
ATOM 772 C CA . ARG A 1 97 ? 0.485 -0.162 5.730 1.00 88.38 97 ARG A CA 1
ATOM 773 C C . ARG A 1 97 ? 1.994 0.043 5.688 1.00 88.38 97 ARG A C 1
ATOM 775 O O . ARG A 1 97 ? 2.575 0.154 4.609 1.00 88.38 97 ARG A O 1
ATOM 782 N N . ARG A 1 98 ? 2.657 0.029 6.848 1.00 88.38 98 ARG A N 1
ATOM 783 C CA . ARG A 1 98 ? 4.117 0.154 6.963 1.00 88.38 98 ARG A CA 1
ATOM 784 C C . ARG A 1 98 ? 4.839 -0.994 6.258 1.00 88.38 98 ARG A C 1
ATOM 786 O O . ARG A 1 98 ? 5.784 -0.750 5.509 1.00 88.38 98 ARG A O 1
ATOM 793 N N . ARG A 1 99 ? 4.386 -2.239 6.442 1.00 87.38 99 ARG A N 1
ATOM 794 C CA . ARG A 1 99 ? 4.944 -3.411 5.741 1.00 87.38 99 ARG A CA 1
ATOM 795 C C . ARG A 1 99 ? 4.806 -3.291 4.228 1.00 87.38 99 ARG A C 1
ATOM 797 O O . ARG A 1 99 ? 5.752 -3.617 3.512 1.00 87.38 99 ARG A O 1
ATOM 804 N N . LEU A 1 100 ? 3.665 -2.795 3.759 1.00 87.25 100 LEU A N 1
ATOM 805 C CA . LEU A 1 100 ? 3.403 -2.575 2.340 1.00 87.25 100 LEU A CA 1
ATOM 806 C C . LEU A 1 100 ? 4.303 -1.479 1.768 1.00 87.25 100 LEU A C 1
ATOM 808 O O . LEU A 1 100 ? 4.960 -1.700 0.756 1.00 87.25 100 LEU A O 1
ATOM 812 N N . MET A 1 101 ? 4.439 -0.350 2.464 1.00 86.00 101 MET A N 1
ATOM 813 C CA . MET A 1 101 ? 5.351 0.726 2.064 1.00 86.00 101 MET A CA 1
ATOM 814 C C . MET A 1 101 ? 6.808 0.263 2.009 1.00 86.00 101 MET A C 1
ATOM 816 O O . MET A 1 101 ? 7.514 0.566 1.046 1.00 86.00 101 MET A O 1
ATOM 820 N N . ASN A 1 102 ? 7.242 -0.549 2.975 1.00 86.25 102 ASN A N 1
ATOM 821 C CA . ASN A 1 102 ? 8.574 -1.152 2.958 1.00 86.25 102 ASN A CA 1
ATOM 822 C C . ASN A 1 102 ? 8.784 -2.066 1.740 1.00 86.25 102 ASN A C 1
ATOM 824 O O . ASN A 1 102 ? 9.899 -2.144 1.232 1.00 86.25 102 ASN A O 1
ATOM 828 N N . ALA A 1 103 ? 7.736 -2.739 1.253 1.00 84.06 103 ALA A N 1
ATOM 829 C CA . ALA A 1 103 ? 7.778 -3.564 0.047 1.00 84.06 103 ALA A CA 1
ATOM 830 C C . ALA A 1 103 ? 7.696 -2.744 -1.255 1.00 84.06 103 ALA A C 1
ATOM 832 O O . ALA A 1 103 ? 8.332 -3.118 -2.237 1.00 84.06 103 ALA A O 1
ATOM 833 N N . ILE A 1 104 ? 6.968 -1.623 -1.268 1.00 86.25 104 ILE A N 1
ATOM 834 C CA . ILE A 1 104 ? 6.792 -0.752 -2.443 1.00 86.25 104 ILE A CA 1
ATOM 835 C C . ILE A 1 104 ? 8.100 -0.057 -2.830 1.00 86.25 104 ILE A C 1
ATOM 837 O O . ILE A 1 104 ? 8.458 -0.043 -4.006 1.00 86.25 104 ILE A O 1
ATOM 841 N N . VAL A 1 105 ? 8.837 0.492 -1.859 1.00 85.38 105 VAL A N 1
ATOM 842 C CA . VAL A 1 105 ? 10.083 1.243 -2.107 1.00 85.38 105 VAL A CA 1
ATOM 843 C C . VAL A 1 105 ? 11.102 0.472 -2.970 1.00 85.38 105 VAL A C 1
ATOM 845 O O . VAL A 1 105 ? 11.513 1.002 -4.006 1.00 85.38 105 VAL A O 1
ATOM 848 N N . PRO A 1 106 ? 11.508 -0.771 -2.635 1.00 83.94 106 PRO A N 1
ATOM 849 C CA . PRO A 1 106 ? 12.427 -1.532 -3.484 1.00 83.94 106 PRO A CA 1
ATOM 850 C C . PRO A 1 106 ? 11.800 -1.905 -4.833 1.00 83.94 106 PRO A C 1
ATOM 852 O O . PRO A 1 106 ? 12.507 -1.963 -5.838 1.00 83.94 106 PRO A O 1
ATOM 855 N N . LEU A 1 107 ? 10.481 -2.110 -4.884 1.00 85.75 107 LEU A N 1
ATOM 856 C CA . LEU A 1 107 ? 9.757 -2.464 -6.105 1.00 85.75 107 LEU A CA 1
ATOM 857 C C . LEU A 1 107 ? 9.786 -1.324 -7.131 1.00 85.75 107 LEU A C 1
ATOM 859 O O . LEU A 1 107 ? 10.030 -1.570 -8.313 1.00 85.75 107 LEU A O 1
ATOM 863 N N . ILE A 1 108 ? 9.647 -0.074 -6.675 1.00 87.06 108 ILE A N 1
ATOM 864 C CA . ILE A 1 108 ? 9.862 1.124 -7.501 1.00 87.06 108 ILE A CA 1
ATOM 865 C C . ILE A 1 108 ? 11.293 1.132 -8.050 1.00 87.06 108 ILE A C 1
ATOM 867 O O . ILE A 1 108 ? 11.491 1.339 -9.247 1.00 87.06 108 ILE A O 1
ATOM 871 N N . GLY A 1 109 ? 12.289 0.848 -7.205 1.00 84.12 109 GLY A N 1
ATOM 872 C CA . GLY A 1 109 ? 13.687 0.746 -7.629 1.00 84.12 109 GLY A CA 1
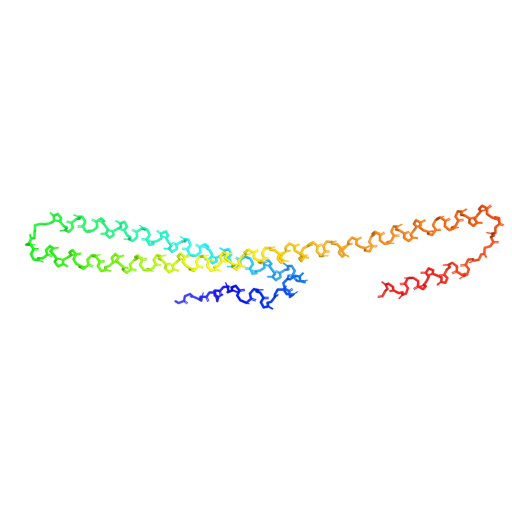ATOM 873 C C . GLY A 1 109 ? 13.892 -0.291 -8.739 1.00 84.12 109 GLY A C 1
ATOM 874 O O . GLY A 1 109 ? 14.503 0.009 -9.767 1.00 84.12 109 GLY A O 1
ATOM 875 N N . PHE A 1 110 ? 13.327 -1.490 -8.583 1.00 84.25 110 PHE A N 1
ATOM 876 C CA . PHE A 1 110 ? 13.407 -2.541 -9.600 1.00 84.25 110 PHE A CA 1
ATOM 877 C C . PHE A 1 110 ? 12.689 -2.160 -10.893 1.00 84.25 110 PHE A C 1
ATOM 879 O O . PHE A 1 110 ? 13.243 -2.378 -11.970 1.00 84.25 110 PHE A O 1
ATOM 886 N N . ALA A 1 111 ? 11.514 -1.532 -10.807 1.00 81.38 111 ALA A N 1
ATOM 887 C CA . ALA A 1 111 ? 10.791 -1.036 -11.973 1.00 81.38 111 ALA A CA 1
ATOM 888 C C . ALA A 1 111 ? 11.615 0.007 -12.747 1.00 81.38 111 ALA A C 1
ATOM 890 O O . ALA A 1 111 ? 11.726 -0.082 -13.971 1.00 81.38 111 ALA A O 1
ATOM 891 N N . ILE A 1 112 ? 12.252 0.955 -12.048 1.00 85.88 112 ILE A N 1
ATOM 892 C CA . ILE A 1 112 ? 13.134 1.959 -12.662 1.00 85.88 112 ILE A CA 1
ATOM 893 C C . ILE A 1 112 ? 14.297 1.279 -13.383 1.00 85.88 112 ILE A C 1
ATOM 895 O O . ILE A 1 112 ? 14.574 1.609 -14.539 1.00 85.88 112 ILE A O 1
ATOM 899 N N . VAL A 1 113 ? 14.959 0.311 -12.743 1.00 85.12 113 VAL A N 1
ATOM 900 C CA . VAL A 1 113 ? 16.061 -0.430 -13.371 1.00 85.12 113 VAL A CA 1
ATOM 901 C C . VAL A 1 113 ? 15.578 -1.194 -14.599 1.00 85.12 113 VAL A C 1
ATOM 903 O O . VAL A 1 113 ? 16.214 -1.105 -15.646 1.00 85.12 113 VAL A O 1
ATOM 906 N N . ALA A 1 114 ? 14.447 -1.893 -14.514 1.00 84.31 114 ALA A N 1
ATOM 907 C CA . ALA A 1 114 ? 13.900 -2.665 -15.625 1.00 84.31 114 ALA A CA 1
ATOM 908 C C . ALA A 1 114 ? 13.535 -1.772 -16.820 1.00 84.31 114 ALA A C 1
ATOM 910 O O . ALA A 1 114 ? 13.889 -2.079 -17.961 1.00 84.31 114 ALA A O 1
ATOM 911 N N . ILE A 1 115 ? 12.887 -0.630 -16.566 1.00 84.50 115 ILE A N 1
ATOM 912 C CA . ILE A 1 115 ? 12.543 0.362 -17.594 1.00 84.50 115 ILE A CA 1
ATOM 913 C C . ILE A 1 115 ? 13.813 0.949 -18.214 1.00 84.50 115 ILE A C 1
ATOM 915 O O . ILE A 1 115 ? 13.930 1.004 -19.439 1.00 84.50 115 ILE A O 1
ATOM 919 N N . THR A 1 116 ? 14.783 1.340 -17.387 1.00 82.56 116 THR A N 1
ATOM 920 C CA . THR A 1 116 ? 16.047 1.935 -17.845 1.00 82.56 116 THR A CA 1
ATOM 921 C C . THR A 1 116 ? 16.860 0.936 -18.656 1.00 82.56 116 THR A C 1
ATOM 923 O O . THR A 1 116 ? 17.358 1.272 -19.726 1.00 82.56 116 THR A O 1
ATOM 926 N N . LYS A 1 117 ? 16.940 -0.320 -18.208 1.00 80.75 117 LYS A N 1
ATOM 927 C CA . LYS A 1 117 ? 17.587 -1.411 -18.938 1.00 80.75 117 LYS A CA 1
ATOM 928 C C . LYS A 1 117 ? 16.890 -1.646 -20.277 1.00 80.75 117 LYS A C 1
ATOM 930 O O . LYS A 1 117 ? 17.566 -1.681 -21.299 1.00 80.75 117 LYS A O 1
ATOM 935 N N . ARG A 1 118 ? 15.557 -1.745 -20.306 1.00 82.56 118 ARG A N 1
ATOM 936 C CA . ARG A 1 118 ? 14.775 -1.907 -21.547 1.00 82.56 118 ARG A CA 1
ATOM 937 C C . ARG A 1 118 ? 15.013 -0.752 -22.521 1.00 82.56 118 ARG A C 1
ATOM 939 O O . ARG A 1 118 ? 15.184 -0.988 -23.715 1.00 82.56 118 ARG A O 1
ATOM 946 N N . ALA A 1 119 ? 15.062 0.481 -22.021 1.00 82.81 119 ALA A N 1
ATOM 947 C CA . ALA A 1 119 ? 15.394 1.655 -22.819 1.00 82.81 119 ALA A CA 1
ATOM 948 C C . ALA A 1 119 ? 16.830 1.570 -23.356 1.00 82.81 119 ALA A C 1
ATOM 950 O O . ALA A 1 119 ? 17.039 1.689 -24.559 1.00 82.81 119 ALA A O 1
ATOM 951 N N . LEU A 1 120 ? 17.810 1.277 -22.500 1.00 82.00 120 LEU A N 1
ATOM 952 C CA . LEU A 1 120 ? 19.214 1.158 -22.885 1.00 82.00 120 LEU A CA 1
ATOM 953 C C . LEU A 1 120 ? 19.413 0.088 -23.964 1.00 82.00 120 LEU A C 1
ATOM 955 O O . LEU A 1 120 ? 19.992 0.382 -25.003 1.00 82.00 120 LEU A O 1
ATOM 959 N N . TRP A 1 121 ? 18.854 -1.112 -23.788 1.00 79.00 121 TRP A N 1
ATOM 960 C CA . TRP A 1 121 ? 18.909 -2.189 -24.786 1.00 79.00 121 TRP A CA 1
ATOM 961 C C . TRP A 1 121 ? 18.269 -1.817 -26.123 1.00 79.00 121 TRP A C 1
ATOM 963 O O . TRP A 1 121 ? 18.673 -2.340 -27.157 1.00 79.00 121 TRP A O 1
ATOM 973 N N . ARG A 1 122 ? 17.303 -0.895 -26.133 1.00 76.31 122 ARG A N 1
ATOM 974 C CA . ARG A 1 122 ? 16.719 -0.371 -27.370 1.00 76.31 122 ARG A CA 1
ATOM 975 C C . ARG A 1 122 ? 17.656 0.603 -28.089 1.00 76.31 122 ARG A C 1
ATOM 977 O O . ARG A 1 122 ? 17.667 0.631 -29.316 1.00 76.31 122 ARG A O 1
ATOM 984 N N . TYR A 1 123 ? 18.447 1.378 -27.348 1.00 71.31 123 TYR A N 1
ATOM 985 C CA . TYR A 1 123 ? 19.359 2.384 -27.907 1.00 71.31 123 TYR A CA 1
ATOM 986 C C . TYR A 1 123 ? 20.764 1.859 -28.207 1.00 71.31 123 TYR A C 1
ATOM 988 O O . TYR A 1 123 ? 21.402 2.357 -29.132 1.00 71.31 123 TYR A O 1
ATOM 996 N N . VAL A 1 124 ? 21.230 0.831 -27.494 1.00 68.44 124 VAL A N 1
ATOM 997 C CA . VAL A 1 124 ? 22.503 0.140 -27.755 1.00 68.44 124 VAL A CA 1
ATOM 998 C C . VAL A 1 124 ? 22.655 -0.230 -29.239 1.00 68.44 124 VAL A C 1
ATOM 1000 O O . VAL A 1 124 ? 23.608 0.239 -29.855 1.00 68.44 124 VAL A O 1
ATOM 1003 N N . PRO A 1 125 ? 21.727 -0.951 -29.894 1.00 69.62 125 PRO A N 1
ATOM 1004 C CA . PRO A 1 125 ? 21.891 -1.297 -31.306 1.00 69.62 125 PRO A CA 1
ATOM 1005 C C . PRO A 1 125 ? 21.922 -0.070 -32.230 1.00 69.62 125 PRO A C 1
ATOM 1007 O O . PRO A 1 125 ? 22.570 -0.111 -33.271 1.00 69.62 125 PRO A O 1
ATOM 1010 N N . ILE A 1 126 ? 21.271 1.037 -31.862 1.00 65.81 126 ILE A N 1
ATOM 1011 C CA . ILE A 1 126 ? 21.267 2.275 -32.657 1.00 65.81 126 ILE A CA 1
ATOM 1012 C C . ILE A 1 126 ? 22.628 2.973 -32.561 1.00 65.81 126 ILE A C 1
ATOM 1014 O O . ILE A 1 126 ? 23.219 3.294 -33.589 1.00 65.81 126 ILE A O 1
ATOM 1018 N N . ALA A 1 127 ? 23.151 3.150 -31.346 1.00 61.84 127 ALA A N 1
ATOM 1019 C CA . ALA A 1 127 ? 24.460 3.758 -31.109 1.00 61.84 127 ALA A CA 1
ATOM 1020 C C . ALA A 1 127 ? 25.609 2.914 -31.691 1.00 61.84 127 ALA A C 1
ATOM 1022 O O . ALA A 1 127 ? 26.571 3.450 -32.238 1.00 61.84 127 ALA A O 1
ATOM 1023 N N . PHE A 1 128 ? 25.494 1.585 -31.638 1.00 64.31 128 PHE A N 1
ATOM 1024 C CA . PHE A 1 128 ? 26.474 0.691 -32.256 1.00 64.31 128 PHE A CA 1
ATOM 1025 C C . PHE A 1 128 ? 26.404 0.716 -33.791 1.00 64.31 128 PHE A C 1
ATOM 1027 O O . PHE A 1 128 ? 27.449 0.685 -34.441 1.00 64.31 128 PHE A O 1
ATOM 1034 N N . ARG A 1 129 ? 25.210 0.846 -34.391 1.00 58.84 129 ARG A N 1
ATOM 1035 C CA . ARG A 1 129 ? 25.065 1.025 -35.849 1.00 58.84 129 ARG A CA 1
ATOM 1036 C C . ARG A 1 129 ? 25.681 2.337 -36.330 1.00 58.84 129 ARG A C 1
ATOM 1038 O O . ARG A 1 129 ? 26.391 2.331 -37.331 1.00 58.84 129 ARG A O 1
ATOM 1045 N N . THR A 1 130 ? 25.451 3.448 -35.632 1.00 65.06 130 THR A N 1
ATOM 1046 C CA . THR A 1 130 ? 26.035 4.746 -36.014 1.00 65.06 130 THR A CA 1
ATOM 1047 C C . THR A 1 130 ? 27.554 4.753 -35.857 1.00 65.06 130 THR A C 1
ATOM 1049 O O . THR A 1 130 ? 28.250 5.255 -36.739 1.00 65.06 130 THR A O 1
ATOM 1052 N N . PHE A 1 131 ? 28.080 4.125 -34.800 1.00 64.19 131 PHE A N 1
ATOM 1053 C CA . PHE A 1 131 ? 29.521 3.953 -34.617 1.00 64.19 131 PHE A CA 1
ATOM 1054 C C . PHE A 1 131 ? 30.149 3.096 -35.725 1.00 64.19 131 PHE A C 1
ATOM 1056 O O . PHE A 1 131 ? 31.167 3.486 -36.291 1.00 64.19 131 PHE A O 1
ATOM 1063 N N . ALA A 1 132 ? 29.527 1.970 -36.092 1.00 65.56 132 ALA A N 1
ATOM 1064 C CA . ALA A 1 132 ? 30.018 1.104 -37.166 1.00 65.56 132 ALA A CA 1
ATOM 1065 C C . ALA A 1 132 ? 30.056 1.822 -38.528 1.00 65.56 132 ALA A C 1
ATOM 1067 O O . ALA A 1 132 ? 31.037 1.699 -39.261 1.00 65.56 132 ALA A O 1
ATOM 1068 N N . VAL A 1 133 ? 29.030 2.618 -38.849 1.00 66.31 133 VAL A N 1
ATOM 1069 C CA . VAL A 1 133 ? 28.989 3.431 -40.077 1.00 66.31 133 VAL A CA 1
ATOM 1070 C C . VAL A 1 133 ? 30.063 4.523 -40.059 1.00 66.31 133 VAL A C 1
ATOM 1072 O O . VAL A 1 133 ? 30.768 4.700 -41.052 1.00 66.31 133 VAL A O 1
ATOM 1075 N N . GLY A 1 134 ? 30.240 5.218 -38.932 1.00 64.88 134 GLY A N 1
ATOM 1076 C CA . GLY A 1 134 ? 31.289 6.229 -38.772 1.00 64.88 134 GLY A CA 1
ATOM 1077 C C . GLY A 1 134 ? 32.698 5.642 -38.899 1.00 64.88 134 GLY A C 1
ATOM 1078 O O . GLY A 1 134 ? 33.530 6.182 -39.627 1.00 64.88 134 GLY A O 1
ATOM 1079 N N . ALA A 1 135 ? 32.950 4.493 -38.266 1.00 64.31 135 ALA A N 1
ATOM 1080 C CA . ALA A 1 135 ? 34.219 3.776 -38.362 1.00 64.31 135 ALA A CA 1
ATOM 1081 C C . ALA A 1 135 ? 34.503 3.304 -39.798 1.00 64.31 135 ALA A C 1
ATOM 1083 O O . ALA A 1 135 ? 35.610 3.504 -40.298 1.00 64.31 135 ALA A O 1
ATOM 1084 N N . ALA A 1 136 ? 33.503 2.752 -40.494 1.00 62.94 136 ALA A N 1
ATOM 1085 C CA . ALA A 1 136 ? 33.632 2.370 -41.899 1.00 62.94 136 ALA A CA 1
ATOM 1086 C C . ALA A 1 136 ? 33.943 3.582 -42.795 1.00 62.94 136 ALA A C 1
ATOM 1088 O O . ALA A 1 136 ? 34.824 3.502 -43.648 1.00 62.94 136 ALA A O 1
ATOM 1089 N N . GLY A 1 137 ? 33.285 4.723 -42.565 1.00 67.44 137 GLY A N 1
ATOM 1090 C CA . GLY A 1 137 ? 33.547 5.966 -43.294 1.00 67.44 137 GLY A CA 1
ATOM 1091 C C . GLY A 1 137 ? 34.974 6.491 -43.108 1.00 67.44 137 GLY A C 1
ATOM 1092 O O . GLY A 1 137 ? 35.610 6.888 -44.083 1.00 67.44 137 GLY A O 1
ATOM 1093 N N . VAL A 1 138 ? 35.515 6.437 -41.885 1.00 71.06 138 VAL A N 1
ATOM 1094 C CA . VAL A 1 138 ? 36.904 6.841 -41.595 1.00 71.06 138 VAL A CA 1
ATOM 1095 C C . VAL A 1 138 ? 37.913 5.918 -42.278 1.00 71.06 138 VAL A C 1
ATOM 1097 O O . VAL A 1 138 ? 38.895 6.406 -42.841 1.00 71.06 138 VAL A O 1
ATOM 1100 N N . VAL A 1 139 ? 37.672 4.602 -42.267 1.00 68.38 139 VAL A N 1
ATOM 1101 C CA . VAL A 1 139 ? 38.523 3.626 -42.967 1.00 68.38 139 VAL A CA 1
ATOM 1102 C C . VAL A 1 139 ? 38.520 3.909 -44.469 1.00 68.38 139 VAL A C 1
ATOM 1104 O O . VAL A 1 139 ? 39.587 4.115 -45.039 1.00 68.38 139 VAL A O 1
ATOM 1107 N N . ILE A 1 140 ? 37.339 4.048 -45.082 1.00 64.50 140 ILE A N 1
ATOM 1108 C CA . ILE A 1 140 ? 37.189 4.345 -46.517 1.00 64.50 140 ILE A CA 1
ATOM 1109 C C . ILE A 1 140 ? 37.864 5.676 -46.890 1.00 64.50 140 ILE A C 1
ATOM 1111 O O . ILE A 1 140 ? 38.555 5.754 -47.905 1.00 64.50 140 ILE A O 1
ATOM 1115 N N . TYR A 1 141 ? 37.713 6.720 -46.069 1.00 66.88 141 TYR A N 1
ATOM 1116 C CA . TYR A 1 141 ? 38.335 8.027 -46.308 1.00 66.88 141 TYR A CA 1
ATOM 1117 C C . TYR A 1 141 ? 39.869 7.971 -46.237 1.00 66.88 141 TYR A C 1
ATOM 1119 O O . TYR A 1 141 ? 40.559 8.517 -47.103 1.00 66.88 141 TYR A O 1
ATOM 1127 N N . ASN A 1 142 ? 40.419 7.290 -45.229 1.00 66.50 142 ASN A N 1
ATOM 1128 C CA . ASN A 1 142 ? 41.866 7.141 -45.067 1.00 66.50 142 ASN A CA 1
ATOM 1129 C C . ASN A 1 142 ? 42.475 6.285 -46.194 1.00 66.50 142 ASN A C 1
ATOM 1131 O O . ASN A 1 142 ? 43.562 6.573 -46.694 1.00 66.50 142 ASN A O 1
ATOM 1135 N N . GLU A 1 143 ? 41.748 5.266 -46.645 1.00 59.91 143 GLU A N 1
ATOM 1136 C CA . GLU A 1 143 ? 42.161 4.376 -47.732 1.00 59.91 143 GLU A CA 1
ATOM 1137 C C . GLU A 1 143 ? 42.082 5.074 -49.103 1.00 59.91 143 GLU A C 1
ATOM 1139 O O . GLU A 1 143 ? 43.013 4.972 -49.903 1.00 59.91 143 GLU A O 1
ATOM 1144 N N . SER A 1 144 ? 41.067 5.923 -49.318 1.00 60.78 144 SER A N 1
ATOM 1145 C CA . SER A 1 144 ? 40.962 6.811 -50.485 1.00 60.78 144 SER A CA 1
ATOM 1146 C C . SER A 1 144 ? 42.110 7.826 -50.564 1.00 60.78 144 SER A C 1
ATOM 1148 O O . SER A 1 144 ? 42.643 8.067 -51.647 1.00 60.78 144 SER A O 1
ATOM 1150 N N . ARG A 1 145 ? 42.549 8.382 -49.427 1.00 65.25 145 ARG A N 1
ATOM 1151 C CA . ARG A 1 145 ? 43.711 9.290 -49.342 1.00 65.25 145 ARG A CA 1
ATOM 1152 C C . ARG A 1 145 ? 45.043 8.606 -49.654 1.00 65.25 145 ARG A C 1
ATOM 1154 O O . ARG A 1 145 ? 45.972 9.280 -50.088 1.00 65.25 145 ARG A O 1
ATOM 1161 N N . ARG A 1 146 ? 45.145 7.293 -49.427 1.00 63.41 146 ARG A N 1
ATOM 1162 C CA . ARG A 1 146 ? 46.342 6.483 -49.710 1.00 63.41 146 ARG A CA 1
ATOM 1163 C C . ARG A 1 146 ? 46.401 5.965 -51.152 1.00 63.41 146 ARG A C 1
ATOM 1165 O O . ARG A 1 146 ? 47.366 5.295 -51.501 1.00 63.41 146 ARG A O 1
ATOM 1172 N N . GLY A 1 147 ? 45.409 6.285 -51.989 1.00 55.22 147 GLY A N 1
ATOM 1173 C CA . GLY A 1 147 ? 45.414 5.957 -53.419 1.00 55.22 147 GLY A CA 1
ATOM 1174 C C . GLY A 1 147 ? 45.179 4.478 -53.746 1.00 55.22 147 GLY A C 1
ATOM 1175 O O . GLY A 1 147 ? 45.446 4.062 -54.870 1.00 55.22 147 GLY A O 1
ATOM 1176 N N . ALA A 1 148 ? 44.684 3.678 -52.798 1.00 57.06 148 ALA A N 1
ATOM 1177 C CA . ALA A 1 148 ? 44.400 2.261 -53.010 1.00 57.06 148 ALA A CA 1
ATOM 1178 C C . ALA A 1 148 ? 42.903 2.044 -53.301 1.00 57.06 148 ALA A C 1
ATOM 1180 O O . ALA A 1 148 ? 42.056 2.348 -52.465 1.00 57.06 148 ALA A O 1
ATOM 1181 N N . VAL A 1 149 ? 42.558 1.485 -54.468 1.00 51.47 149 VAL A N 1
ATOM 1182 C CA . VAL A 1 149 ? 41.193 1.012 -54.791 1.00 51.47 149 VAL A CA 1
ATOM 1183 C C . VAL A 1 149 ? 41.278 -0.333 -55.540 1.00 51.47 149 VAL A C 1
ATOM 1185 O O . VAL A 1 149 ? 42.042 -0.399 -56.501 1.00 51.47 149 VAL A O 1
ATOM 1188 N N . PRO A 1 150 ? 40.472 -1.378 -55.228 1.00 53.38 150 PRO A N 1
ATOM 1189 C CA . PRO A 1 150 ? 39.769 -1.677 -53.979 1.00 53.38 150 PRO A CA 1
ATOM 1190 C C . PRO A 1 150 ? 40.095 -3.080 -53.417 1.00 53.38 150 PRO A C 1
ATOM 1192 O O . PRO A 1 150 ? 40.054 -4.092 -54.115 1.00 53.38 150 PRO A O 1
ATOM 1195 N N . LEU A 1 151 ? 40.244 -3.172 -52.095 1.00 50.59 151 LEU A N 1
ATOM 1196 C CA . LEU A 1 151 ? 40.166 -4.421 -51.324 1.00 50.59 151 LEU A CA 1
ATOM 1197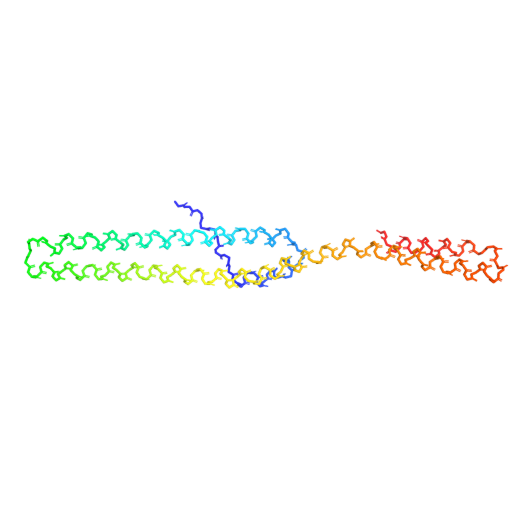 C C . LEU A 1 151 ? 38.711 -4.692 -50.880 1.00 50.59 151 LEU A C 1
ATOM 1199 O O . LEU A 1 151 ? 38.438 -5.109 -49.754 1.00 50.59 151 LEU A O 1
ATOM 1203 N N . SER A 1 152 ? 37.751 -4.445 -51.782 1.00 53.12 152 SER A N 1
ATOM 1204 C CA . SER A 1 152 ? 36.301 -4.550 -51.534 1.00 53.12 152 SER A CA 1
ATOM 1205 C C . SER A 1 152 ? 35.891 -5.912 -50.970 1.00 53.12 152 SER A C 1
ATOM 1207 O O . SER A 1 152 ? 34.955 -6.006 -50.181 1.00 53.12 152 SER A O 1
ATOM 1209 N N . ARG A 1 153 ? 36.641 -6.966 -51.304 1.00 53.88 153 ARG A N 1
ATOM 1210 C CA . ARG A 1 153 ? 36.401 -8.331 -50.834 1.00 53.88 153 ARG A CA 1
ATOM 1211 C C . ARG A 1 153 ? 36.664 -8.508 -49.336 1.00 53.88 153 ARG A C 1
ATOM 1213 O O . ARG A 1 153 ? 35.877 -9.182 -48.681 1.00 53.88 153 ARG A O 1
ATOM 1220 N N . ASN A 1 154 ? 37.693 -7.868 -48.774 1.00 55.69 154 ASN A N 1
ATOM 1221 C CA . ASN A 1 154 ? 37.960 -7.949 -47.331 1.00 55.69 154 ASN A CA 1
ATOM 1222 C C . ASN A 1 154 ? 37.025 -7.045 -46.532 1.00 55.69 154 ASN A C 1
ATOM 1224 O O . ASN A 1 154 ? 36.594 -7.428 -45.450 1.00 55.69 154 ASN A O 1
ATOM 1228 N N . LEU A 1 155 ? 36.660 -5.885 -47.079 1.00 56.06 155 LEU A N 1
ATOM 1229 C CA . LEU A 1 155 ? 35.743 -4.952 -46.424 1.00 56.06 155 LEU A CA 1
ATOM 1230 C C . LEU A 1 155 ? 34.323 -5.531 -46.356 1.00 56.06 155 LEU A C 1
ATOM 1232 O O . LEU A 1 155 ? 33.699 -5.503 -45.296 1.00 56.06 155 LEU A O 1
ATOM 1236 N N . LEU A 1 156 ? 33.868 -6.174 -47.440 1.00 56.69 156 LEU A N 1
ATOM 1237 C CA . LEU A 1 156 ? 32.641 -6.965 -47.437 1.00 56.69 156 LEU A CA 1
ATOM 1238 C C . LEU A 1 156 ? 32.751 -8.112 -46.428 1.00 56.69 156 LEU A C 1
ATOM 1240 O O . LEU A 1 156 ? 31.845 -8.289 -45.632 1.00 56.69 156 LEU A O 1
ATOM 1244 N N . MET A 1 157 ? 33.859 -8.855 -46.383 1.00 58.53 157 MET A N 1
ATOM 1245 C CA . MET A 1 157 ? 34.020 -9.993 -45.467 1.00 58.53 157 MET A CA 1
ATOM 1246 C C . MET A 1 157 ? 34.018 -9.580 -43.985 1.00 58.53 157 MET A C 1
ATOM 1248 O O . MET A 1 157 ? 33.434 -10.283 -43.162 1.00 58.53 157 MET A O 1
ATOM 1252 N N . VAL A 1 158 ? 34.611 -8.431 -43.641 1.00 59.94 158 VAL A N 1
ATOM 1253 C CA . VAL A 1 158 ? 34.569 -7.861 -42.284 1.00 59.94 158 VAL A CA 1
ATOM 1254 C C . VAL A 1 158 ? 33.162 -7.374 -41.951 1.00 59.94 158 VAL A C 1
ATOM 1256 O O . VAL A 1 158 ? 32.650 -7.734 -40.896 1.00 59.94 158 VAL A O 1
ATOM 1259 N N . LEU A 1 159 ? 32.498 -6.650 -42.859 1.00 57.97 159 LEU A N 1
ATOM 1260 C CA . LEU A 1 159 ? 31.110 -6.212 -42.673 1.00 57.97 159 LEU A CA 1
ATOM 1261 C C . LEU A 1 159 ? 30.131 -7.389 -42.583 1.00 57.97 159 LEU A C 1
ATOM 1263 O O . LEU A 1 159 ? 29.217 -7.350 -41.771 1.00 57.97 159 LEU A O 1
ATOM 1267 N N . THR A 1 160 ? 30.338 -8.455 -43.358 1.00 58.06 160 THR A N 1
ATOM 1268 C CA . THR A 1 160 ? 29.487 -9.656 -43.343 1.00 58.06 160 THR A CA 1
ATOM 1269 C C . THR A 1 160 ? 29.719 -10.461 -42.065 1.00 58.06 160 THR A C 1
ATOM 1271 O O . THR A 1 160 ? 28.760 -10.932 -41.466 1.00 58.06 160 THR A O 1
ATOM 1274 N N . ARG A 1 161 ? 30.970 -10.586 -41.593 1.00 56.03 161 ARG A N 1
ATOM 1275 C CA . ARG A 1 161 ? 31.285 -11.226 -40.301 1.00 56.03 161 ARG A CA 1
ATOM 1276 C C . ARG A 1 161 ? 30.744 -10.427 -39.119 1.00 56.03 161 ARG A C 1
ATOM 1278 O O . ARG A 1 161 ? 30.237 -11.028 -38.182 1.00 56.03 161 ARG A O 1
ATOM 1285 N N . LEU A 1 162 ? 30.791 -9.097 -39.187 1.00 51.91 162 LEU A N 1
ATOM 1286 C CA . LEU A 1 162 ? 30.115 -8.228 -38.225 1.00 51.91 162 LEU A CA 1
ATOM 1287 C C . LEU A 1 162 ? 28.591 -8.329 -38.341 1.00 51.91 162 LEU A C 1
ATOM 1289 O O . LEU A 1 162 ? 27.924 -8.306 -37.327 1.00 51.91 162 LEU A O 1
ATOM 1293 N N . ALA A 1 163 ? 28.010 -8.491 -39.526 1.00 54.91 163 ALA A N 1
ATOM 1294 C CA . ALA A 1 163 ? 26.564 -8.677 -39.652 1.00 54.91 163 ALA A CA 1
ATOM 1295 C C . ALA A 1 163 ? 26.100 -10.036 -39.089 1.00 54.91 163 ALA A C 1
ATOM 1297 O O . ALA A 1 163 ? 25.078 -10.098 -38.416 1.00 54.91 163 ALA A O 1
ATOM 1298 N N . LEU A 1 164 ? 26.874 -11.105 -39.311 1.00 54.56 164 LEU A N 1
ATOM 1299 C CA . LEU A 1 164 ? 26.599 -12.466 -38.824 1.00 54.56 164 LEU A CA 1
ATOM 1300 C C . LEU A 1 164 ? 26.817 -12.648 -37.318 1.00 54.56 164 LEU A C 1
ATOM 1302 O O . LEU A 1 164 ? 26.221 -13.541 -36.737 1.00 54.56 164 LEU A O 1
ATOM 1306 N N . TYR A 1 165 ? 27.657 -11.832 -36.677 1.00 51.75 165 TYR A N 1
ATOM 1307 C CA . TYR A 1 165 ? 27.857 -11.885 -35.222 1.00 51.75 165 TYR A CA 1
ATOM 1308 C C . TYR A 1 165 ? 26.720 -11.190 -34.441 1.00 51.75 165 TYR A C 1
ATOM 1310 O O . TYR A 1 165 ? 26.650 -11.297 -33.221 1.00 51.75 165 TYR A O 1
ATOM 1318 N N . PHE A 1 166 ? 25.856 -10.444 -35.138 1.00 46.03 166 PHE A N 1
ATOM 1319 C CA . PHE A 1 166 ? 24.804 -9.599 -34.559 1.00 46.03 166 PHE A CA 1
ATOM 1320 C C . PHE A 1 166 ? 23.378 -10.029 -34.964 1.00 46.03 166 PHE A C 1
ATOM 1322 O O . PHE A 1 166 ? 22.424 -9.330 -34.606 1.00 46.03 166 PHE A O 1
ATOM 1329 N N . LEU A 1 167 ? 23.237 -11.136 -35.705 1.00 46.97 167 LEU A N 1
ATOM 1330 C CA . LEU A 1 167 ? 21.972 -11.798 -36.050 1.00 46.97 167 LEU A CA 1
ATOM 1331 C C . LEU A 1 167 ? 21.796 -13.044 -35.175 1.00 46.97 167 LEU A C 1
ATOM 1333 O O . LEU A 1 167 ? 20.657 -13.259 -34.709 1.00 46.97 167 LEU A O 1
#

Secondary structure (DSSP, 8-state):
---------HHHHHHTHHHHHH-HHHHHHHHHHHHHHHHHHHHHHHHHHHHHHHHHHHHHHHHTS---HHHHHHHHHHHHHHHHHHHHHHHHHHHHHHHHHHHHHHHHHHHHHHHHHHHHHHHHHHHHHHHHHHHHHHHHHHHHHTT----HHHHHHHHHHHHHT--

O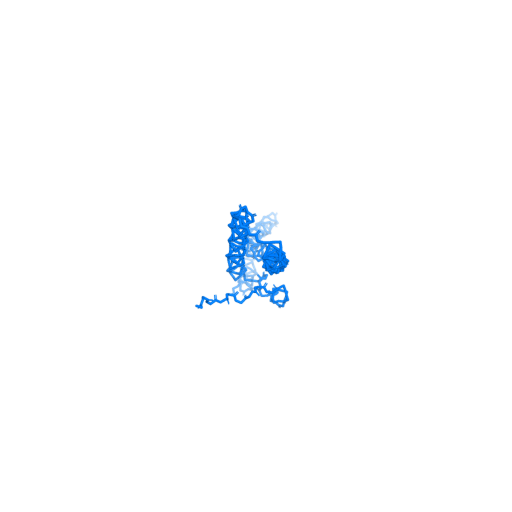rganism: NCBI:txid77586

Radius of gyration: 33.41 Å; chains: 1; bounding box: 77×25×94 Å